Protein AF-A0A0F9LZ86-F1 (afdb_monomer)

Organism: NCBI:txid412755

pLDDT: mean 78.1, std 10.47, range [51.75, 89.38]

Structure (mmCIF, N/CA/C/O backbone):
data_AF-A0A0F9LZ86-F1
#
_entry.id   AF-A0A0F9LZ86-F1
#
loop_
_atom_site.group_PDB
_atom_site.id
_atom_site.type_symbol
_atom_site.label_atom_id
_atom_site.label_alt_id
_atom_site.label_comp_id
_atom_site.label_asym_id
_atom_site.label_entity_id
_atom_site.label_seq_id
_atom_site.pdbx_PDB_ins_code
_atom_site.Cartn_x
_atom_site.Cartn_y
_atom_site.Cartn_z
_atom_site.occupancy
_atom_site.B_iso_or_equiv
_atom_site.auth_seq_id
_atom_site.auth_comp_id
_atom_site.auth_asym_id
_atom_site.auth_atom_id
_atom_site.pdbx_PDB_model_num
ATOM 1 N N . MET A 1 1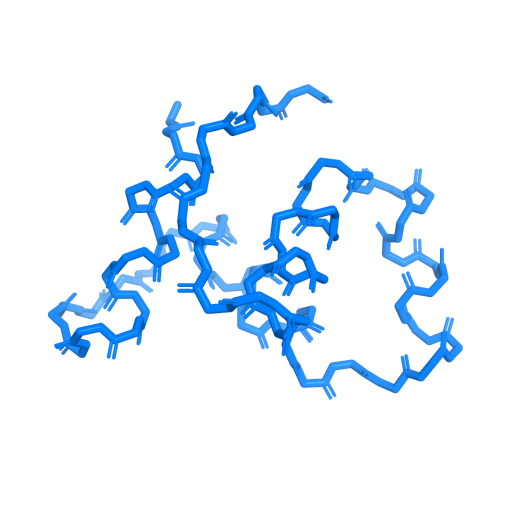 ? 4.736 -11.449 9.818 1.00 54.66 1 MET A N 1
ATOM 2 C CA . MET A 1 1 ? 3.693 -10.420 10.055 1.00 54.66 1 MET A CA 1
ATOM 3 C C . MET A 1 1 ? 2.889 -10.335 8.764 1.00 54.66 1 MET A C 1
ATOM 5 O O . MET A 1 1 ? 3.532 -10.367 7.728 1.00 54.66 1 MET A O 1
ATOM 9 N N . SER A 1 2 ? 1.550 -10.352 8.780 1.00 69.94 2 SER A N 1
ATOM 10 C CA . SER A 1 2 ? 0.769 -10.349 7.526 1.00 69.94 2 SER A CA 1
ATOM 11 C C . SER A 1 2 ? 0.455 -8.921 7.079 1.00 69.94 2 SER A C 1
ATOM 13 O O . SER A 1 2 ? -0.165 -8.166 7.827 1.00 69.94 2 SER A O 1
ATOM 15 N N . ILE A 1 3 ? 0.811 -8.600 5.829 1.00 69.56 3 ILE A N 1
ATOM 16 C CA . ILE A 1 3 ? 0.487 -7.327 5.166 1.00 69.56 3 ILE A CA 1
ATOM 17 C C . ILE A 1 3 ? -1.026 -7.065 5.173 1.00 69.56 3 ILE A C 1
ATOM 19 O O . ILE A 1 3 ? -1.444 -5.923 5.327 1.00 69.56 3 ILE A O 1
ATOM 23 N N . LYS A 1 4 ? -1.857 -8.107 5.060 1.00 72.56 4 LYS A N 1
ATOM 24 C CA . LYS A 1 4 ? -3.320 -7.980 5.075 1.00 72.56 4 LYS A CA 1
ATOM 25 C C . LYS A 1 4 ? -3.839 -7.475 6.413 1.00 72.56 4 LYS A C 1
ATOM 27 O O . LYS A 1 4 ? -4.716 -6.622 6.438 1.00 72.56 4 LYS A O 1
ATOM 32 N N . PHE A 1 5 ? -3.303 -8.010 7.509 1.00 71.50 5 PHE A N 1
ATOM 33 C CA . PHE A 1 5 ? -3.706 -7.619 8.858 1.00 71.50 5 PHE A CA 1
ATOM 34 C C . PHE A 1 5 ? -3.319 -6.165 9.142 1.00 71.50 5 PHE A C 1
ATOM 36 O O . PHE A 1 5 ? -4.117 -5.409 9.687 1.00 71.50 5 PHE A O 1
ATOM 43 N N . ASP A 1 6 ? -2.129 -5.757 8.698 1.00 67.50 6 ASP A N 1
ATOM 44 C CA . ASP A 1 6 ? -1.676 -4.370 8.797 1.00 67.50 6 ASP A CA 1
ATOM 45 C C . ASP A 1 6 ? -2.539 -3.429 7.924 1.00 67.50 6 ASP A C 1
ATOM 47 O O . ASP A 1 6 ? -2.919 -2.347 8.372 1.00 67.50 6 ASP A O 1
ATOM 51 N N . LEU A 1 7 ? -2.922 -3.839 6.704 1.00 70.94 7 LEU A N 1
ATOM 52 C CA . LEU A 1 7 ? -3.774 -3.038 5.810 1.00 70.94 7 LEU A CA 1
ATOM 53 C C . LEU A 1 7 ? -5.218 -2.909 6.326 1.00 70.94 7 LEU A C 1
ATOM 55 O O . LEU A 1 7 ? -5.776 -1.814 6.298 1.00 70.94 7 LEU A O 1
ATOM 59 N N . ASP A 1 8 ? -5.802 -3.995 6.838 1.00 75.75 8 ASP A N 1
ATOM 60 C CA . ASP A 1 8 ? -7.141 -4.006 7.442 1.00 75.75 8 ASP A CA 1
ATOM 61 C C . ASP A 1 8 ? -7.233 -3.015 8.611 1.00 75.75 8 ASP A C 1
ATOM 63 O O . ASP A 1 8 ? -8.157 -2.206 8.686 1.00 75.75 8 ASP A O 1
ATOM 67 N N . GLN A 1 9 ? -6.212 -2.985 9.468 1.00 72.44 9 GLN A N 1
ATOM 68 C CA . GLN A 1 9 ? -6.158 -2.047 10.589 1.00 72.44 9 GLN A CA 1
ATOM 69 C C . GLN A 1 9 ? -6.005 -0.586 10.157 1.00 72.44 9 GLN A C 1
ATOM 71 O O . GLN A 1 9 ? -6.595 0.303 10.775 1.00 72.44 9 GLN A O 1
ATOM 76 N N . ILE A 1 10 ? -5.250 -0.317 9.083 1.00 71.12 10 ILE A N 1
ATOM 77 C CA . ILE A 1 10 ? -5.143 1.033 8.505 1.00 71.12 10 ILE A CA 1
ATOM 78 C C . ILE A 1 10 ? -6.512 1.520 8.023 1.00 71.12 10 ILE A C 1
ATOM 80 O O . ILE A 1 10 ? -6.859 2.679 8.258 1.00 71.12 10 ILE A O 1
ATOM 84 N N . VAL A 1 11 ? -7.270 0.651 7.353 1.00 73.62 11 VAL A N 1
ATOM 85 C CA . VAL A 1 11 ? -8.573 0.975 6.757 1.00 73.62 11 VAL A CA 1
ATOM 86 C C . VAL A 1 11 ? -9.650 1.134 7.828 1.00 73.62 11 VAL A C 1
ATOM 88 O O . VAL A 1 11 ? -10.401 2.107 7.802 1.00 73.62 11 VAL A O 1
ATOM 91 N N . ASN A 1 12 ? -9.689 0.226 8.802 1.00 76.19 12 ASN A N 1
ATOM 92 C CA . ASN A 1 12 ? -10.709 0.202 9.852 1.00 76.19 12 ASN A CA 1
ATOM 93 C C . ASN A 1 12 ? -10.417 1.177 11.008 1.00 76.19 12 ASN A C 1
ATOM 95 O O . ASN A 1 12 ? -11.202 1.277 11.950 1.00 76.19 12 ASN A O 1
ATOM 99 N N . GLY A 1 13 ? -9.295 1.906 10.955 1.00 63.50 13 GLY A N 1
ATOM 100 C CA . GLY A 1 13 ? -8.920 2.913 11.950 1.00 63.50 13 GLY A CA 1
ATOM 101 C C . GLY A 1 13 ? -8.629 2.340 13.339 1.00 63.50 13 GLY A C 1
ATOM 102 O O . GLY A 1 13 ? -8.519 3.104 14.303 1.00 63.50 13 GLY A O 1
ATOM 103 N N . SER A 1 14 ? -8.508 1.014 13.461 1.00 60.12 14 SER A N 1
ATOM 104 C CA . SER A 1 14 ? -8.182 0.371 14.722 1.00 60.12 14 SER A CA 1
ATOM 105 C C . SER A 1 14 ? -6.671 0.398 14.927 1.00 60.12 14 SER A C 1
ATOM 107 O O . SER A 1 14 ? -5.915 -0.304 14.265 1.00 60.12 14 SER A O 1
ATOM 109 N N . ASP A 1 15 ? -6.283 1.187 15.918 1.00 55.22 15 ASP A N 1
ATOM 110 C CA . ASP A 1 15 ? -5.018 1.146 16.638 1.00 55.22 15 ASP A CA 1
ATOM 111 C C . ASP A 1 15 ? -3.828 1.980 16.125 1.00 55.22 15 ASP A C 1
ATOM 113 O O . ASP A 1 15 ? -3.542 2.151 14.935 1.00 55.22 15 ASP A O 1
ATOM 117 N N . LYS A 1 16 ? -3.113 2.532 17.112 1.00 56.41 16 LYS A N 1
ATOM 118 C CA . LYS A 1 16 ? -1.902 3.356 16.996 1.00 56.41 16 LYS A CA 1
ATOM 119 C C . LYS A 1 16 ? -0.718 2.481 16.585 1.00 56.41 16 LYS A C 1
ATOM 121 O O . LYS A 1 16 ? 0.235 2.311 17.341 1.00 56.41 16 LYS A O 1
ATOM 126 N N . GLN A 1 17 ? -0.756 1.894 15.398 1.00 58.41 17 GLN A N 1
ATOM 127 C CA . GLN A 1 17 ? 0.338 1.032 14.978 1.00 58.41 17 GLN A CA 1
ATOM 128 C C . GLN A 1 17 ? 1.588 1.837 14.592 1.00 58.41 17 GLN A C 1
ATOM 130 O O . GLN A 1 17 ? 1.612 2.564 13.595 1.00 58.41 17 GLN A O 1
ATOM 135 N N . THR A 1 18 ? 2.636 1.668 15.400 1.00 62.03 18 THR A N 1
ATOM 136 C CA . THR A 1 18 ? 4.015 2.140 15.200 1.00 62.03 18 THR A CA 1
ATOM 137 C C . THR A 1 18 ? 4.885 1.148 14.419 1.00 62.03 18 THR A C 1
ATOM 139 O O . THR A 1 18 ? 6.055 1.449 14.185 1.00 62.03 18 THR A O 1
ATOM 142 N N . ASN A 1 19 ? 4.357 -0.011 13.996 1.00 73.69 19 ASN A N 1
ATOM 143 C CA . ASN A 1 19 ? 5.150 -1.019 13.286 1.00 73.69 19 ASN A CA 1
ATOM 144 C C . ASN A 1 19 ? 5.590 -0.515 11.887 1.00 73.69 19 ASN A C 1
ATOM 146 O O . ASN A 1 19 ? 4.939 0.335 11.271 1.00 73.69 19 ASN A O 1
ATOM 150 N N . PHE A 1 20 ? 6.743 -1.000 11.415 1.00 79.00 20 PHE A N 1
ATOM 151 C CA . PHE A 1 20 ? 7.356 -0.534 10.166 1.00 79.00 20 PHE A CA 1
ATOM 152 C C . PHE A 1 20 ? 6.459 -0.795 8.949 1.00 79.00 20 PHE A C 1
ATOM 154 O O . PHE A 1 20 ? 6.283 0.097 8.122 1.00 79.00 20 PHE A O 1
ATOM 161 N N . THR A 1 21 ? 5.848 -1.979 8.869 1.00 78.62 21 THR A N 1
ATOM 162 C CA . THR A 1 21 ? 4.992 -2.391 7.750 1.00 78.62 21 THR A CA 1
ATOM 163 C C . THR A 1 21 ? 3.787 -1.466 7.591 1.00 78.62 21 THR A C 1
ATOM 165 O O . THR A 1 21 ? 3.530 -0.975 6.499 1.00 78.62 21 THR A O 1
ATOM 168 N N . THR A 1 22 ? 3.101 -1.114 8.674 1.00 79.25 22 THR A N 1
ATOM 169 C CA . THR A 1 22 ? 1.949 -0.204 8.665 1.00 79.25 22 THR A CA 1
ATOM 170 C C . THR A 1 22 ? 2.344 1.214 8.261 1.00 79.25 22 THR A C 1
ATOM 172 O O . THR A 1 22 ? 1.629 1.868 7.497 1.00 79.25 22 THR A O 1
ATOM 175 N N . GLN A 1 23 ? 3.504 1.706 8.709 1.00 82.88 23 GLN A N 1
ATOM 176 C CA . GLN A 1 23 ? 4.020 3.000 8.247 1.00 82.88 23 GLN A CA 1
ATOM 177 C C . GLN A 1 23 ? 4.404 2.968 6.761 1.00 82.88 23 GLN A C 1
ATOM 179 O O . GLN A 1 23 ? 4.094 3.913 6.033 1.00 82.88 23 GLN A O 1
ATOM 184 N N . LEU A 1 24 ? 5.011 1.873 6.296 1.00 85.19 24 L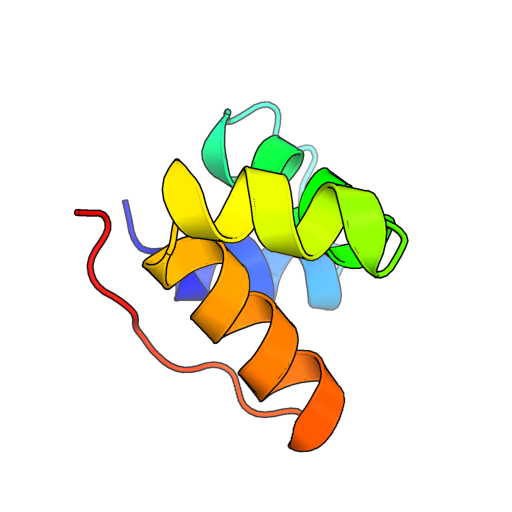EU A N 1
ATOM 185 C CA . LEU A 1 24 ? 5.354 1.653 4.893 1.00 85.19 24 LEU A CA 1
ATOM 186 C C . LEU A 1 24 ? 4.098 1.604 4.012 1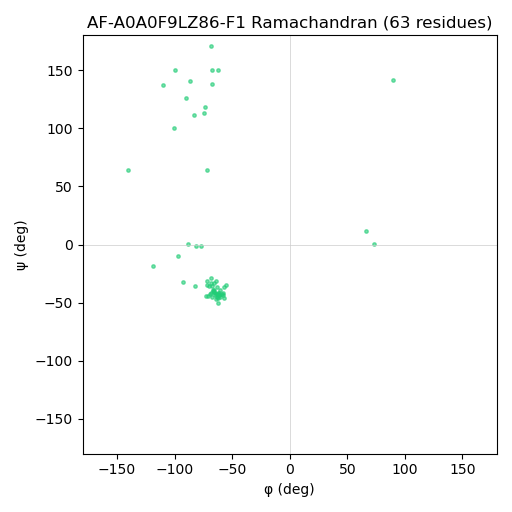.00 85.19 24 LEU A C 1
ATOM 188 O O . LEU A 1 24 ? 4.046 2.276 2.986 1.00 85.19 24 LEU A O 1
ATOM 192 N N . LEU A 1 25 ? 3.054 0.887 4.426 1.00 85.19 25 LEU A N 1
ATOM 193 C CA . LEU A 1 25 ? 1.786 0.814 3.696 1.00 85.19 25 LEU A CA 1
ATOM 194 C C . LEU A 1 25 ? 1.110 2.192 3.617 1.00 85.19 25 LEU A C 1
ATOM 196 O O . LEU A 1 25 ? 0.698 2.609 2.535 1.00 85.19 25 LEU A O 1
ATOM 200 N N . LYS A 1 26 ? 1.097 2.965 4.713 1.00 83.75 26 LYS A N 1
ATOM 201 C CA . LYS A 1 26 ? 0.624 4.366 4.709 1.00 83.75 26 LYS A CA 1
ATOM 202 C C . LYS A 1 26 ? 1.437 5.256 3.765 1.00 83.75 26 LYS A C 1
ATOM 204 O O . LYS A 1 26 ? 0.861 6.116 3.098 1.00 83.75 26 LYS A O 1
ATOM 209 N N . LEU A 1 27 ? 2.757 5.065 3.704 1.00 86.69 27 LEU A N 1
ATOM 210 C CA . LEU A 1 27 ? 3.632 5.785 2.779 1.00 86.69 27 LEU A CA 1
ATOM 211 C C . LEU A 1 27 ? 3.291 5.435 1.324 1.00 86.69 27 LEU A C 1
ATOM 213 O O . LEU A 1 27 ? 3.108 6.339 0.516 1.00 86.69 27 LEU A O 1
ATOM 217 N N . ILE A 1 28 ? 3.127 4.149 1.006 1.00 87.38 28 ILE A N 1
ATOM 218 C CA . ILE A 1 28 ? 2.767 3.661 -0.336 1.00 87.38 28 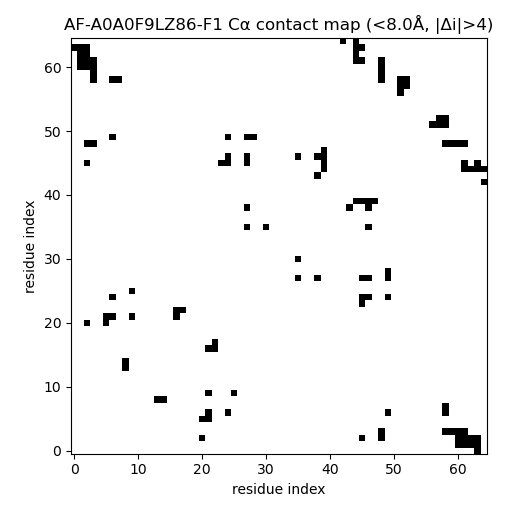ILE A CA 1
ATOM 219 C C . ILE A 1 28 ? 1.375 4.153 -0.766 1.00 87.38 28 ILE A C 1
ATOM 221 O O . ILE A 1 28 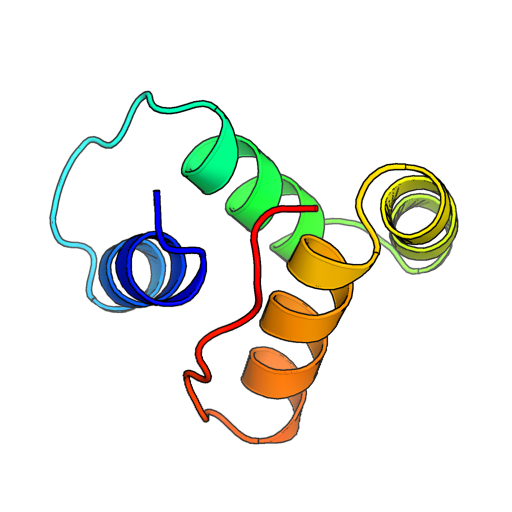? 1.173 4.471 -1.940 1.00 87.38 28 ILE A O 1
ATOM 225 N N . MET A 1 29 ? 0.415 4.247 0.161 1.00 85.38 29 MET A N 1
ATOM 226 C CA . MET A 1 29 ? -0.919 4.803 -0.112 1.00 85.38 29 MET A CA 1
ATOM 227 C C . MET A 1 29 ? -0.873 6.287 -0.494 1.00 85.38 29 MET A C 1
ATOM 229 O O . MET A 1 29 ? -1.720 6.735 -1.263 1.00 85.38 29 MET A O 1
ATOM 233 N N . LYS A 1 30 ? 0.099 7.043 0.034 1.00 88.12 30 LYS A N 1
ATOM 234 C CA . LYS A 1 30 ? 0.282 8.482 -0.228 1.00 88.12 30 LYS A CA 1
ATOM 235 C C . LYS A 1 30 ? 1.320 8.793 -1.309 1.00 88.12 30 LYS A C 1
ATOM 237 O O . LYS A 1 30 ? 1.450 9.953 -1.693 1.00 88.12 30 LYS A O 1
ATOM 242 N N . ALA A 1 31 ? 2.085 7.801 -1.756 1.00 88.88 31 ALA A N 1
ATOM 243 C CA . ALA A 1 31 ? 3.142 7.987 -2.737 1.00 88.88 31 ALA A CA 1
ATOM 244 C C . ALA A 1 31 ? 2.564 8.362 -4.111 1.00 88.88 31 ALA A C 1
ATOM 246 O O . ALA A 1 31 ? 1.583 7.775 -4.566 1.00 88.88 31 ALA A O 1
ATOM 247 N N . ASP A 1 32 ? 3.211 9.312 -4.789 1.00 85.69 32 ASP A N 1
ATOM 248 C CA . ASP A 1 32 ? 2.952 9.590 -6.202 1.00 85.69 32 ASP A CA 1
ATOM 249 C C . ASP A 1 32 ? 3.434 8.434 -7.103 1.00 85.69 32 ASP A C 1
ATOM 251 O O . ASP A 1 32 ? 4.119 7.509 -6.658 1.00 85.69 32 ASP A O 1
ATOM 255 N N . GLY A 1 33 ? 3.084 8.479 -8.393 1.00 81.38 33 GLY A N 1
ATOM 256 C CA . GLY A 1 33 ? 3.426 7.411 -9.338 1.00 81.38 33 GLY A CA 1
ATOM 257 C C . GLY A 1 33 ? 4.930 7.123 -9.428 1.00 81.38 33 GLY A C 1
ATOM 258 O O . GLY A 1 33 ? 5.330 5.964 -9.508 1.00 81.38 33 GLY A O 1
ATOM 259 N N . LEU A 1 34 ? 5.779 8.152 -9.344 1.00 87.31 34 LEU A N 1
ATOM 260 C CA . LEU A 1 34 ? 7.234 8.002 -9.436 1.00 87.31 34 LEU A CA 1
ATOM 261 C C . LEU A 1 34 ? 7.812 7.316 -8.189 1.00 87.31 34 LEU A C 1
ATOM 263 O O . LEU A 1 34 ? 8.640 6.407 -8.291 1.00 87.31 34 LEU A O 1
ATOM 267 N N . ASN A 1 35 ? 7.367 7.729 -7.005 1.00 85.69 35 ASN A N 1
ATOM 268 C CA . ASN A 1 35 ? 7.794 7.148 -5.739 1.00 85.69 35 ASN A CA 1
ATOM 269 C C . ASN A 1 35 ? 7.205 5.751 -5.532 1.00 85.69 35 ASN A C 1
ATOM 271 O O . ASN A 1 35 ? 7.888 4.887 -4.986 1.00 85.69 35 ASN A O 1
ATOM 275 N N . ARG A 1 36 ? 6.001 5.479 -6.046 1.00 87.00 36 ARG A N 1
ATOM 276 C CA . ARG A 1 36 ? 5.420 4.132 -6.059 1.00 87.00 36 ARG A CA 1
ATOM 277 C C . ARG A 1 36 ? 6.270 3.155 -6.871 1.00 87.00 36 ARG A C 1
ATOM 279 O O . ARG A 1 36 ? 6.495 2.047 -6.398 1.00 87.00 36 ARG A O 1
ATOM 286 N N . VAL A 1 37 ? 6.802 3.557 -8.030 1.00 88.25 37 VAL A N 1
ATOM 287 C CA . VAL A 1 37 ? 7.711 2.705 -8.825 1.00 88.25 37 VAL A CA 1
ATOM 288 C C . VAL A 1 37 ? 8.989 2.378 -8.048 1.00 88.25 37 VAL A C 1
ATOM 290 O O . VAL A 1 37 ? 9.407 1.224 -8.019 1.00 88.25 37 VAL A O 1
ATOM 293 N N . LYS A 1 38 ? 9.584 3.360 -7.360 1.00 89.38 38 LYS A N 1
ATOM 294 C CA . LYS A 1 38 ? 10.767 3.131 -6.509 1.00 89.38 38 LYS A CA 1
ATOM 295 C C . LYS A 1 38 ? 10.457 2.209 -5.327 1.00 89.38 38 LYS A C 1
ATOM 297 O O . LYS A 1 38 ? 11.231 1.306 -5.031 1.00 89.38 38 LYS A O 1
ATOM 302 N N . LEU A 1 39 ? 9.313 2.408 -4.673 1.00 88.44 39 LEU A N 1
ATOM 303 C CA . LEU A 1 39 ? 8.863 1.556 -3.571 1.00 88.44 39 LEU A CA 1
ATOM 304 C C . LEU A 1 39 ? 8.557 0.133 -4.045 1.00 88.44 39 LEU A C 1
ATOM 306 O O . LEU A 1 39 ? 8.829 -0.801 -3.305 1.00 88.44 39 LEU A O 1
ATOM 310 N N . ALA A 1 40 ? 8.074 -0.053 -5.274 1.00 89.00 40 ALA A N 1
ATOM 311 C CA . ALA A 1 40 ? 7.816 -1.376 -5.840 1.00 89.00 40 ALA A CA 1
ATOM 312 C C . ALA A 1 40 ? 9.107 -2.169 -6.095 1.00 89.00 40 ALA A C 1
ATOM 314 O O . ALA A 1 40 ? 9.088 -3.392 -6.029 1.00 89.00 40 ALA A O 1
ATOM 315 N N . GLN A 1 41 ? 10.229 -1.488 -6.354 1.00 89.00 41 GLN A N 1
ATOM 316 C CA . GLN A 1 41 ? 11.534 -2.143 -6.502 1.00 89.00 41 GLN A CA 1
ATOM 317 C C . GLN A 1 41 ? 12.063 -2.689 -5.170 1.00 89.00 41 GLN A C 1
ATOM 319 O O . GLN A 1 41 ? 12.714 -3.727 -5.158 1.00 89.00 41 GLN A O 1
ATOM 324 N N . ALA A 1 42 ? 11.798 -1.988 -4.064 1.00 86.88 42 ALA A N 1
ATOM 325 C CA . ALA A 1 42 ? 12.274 -2.370 -2.734 1.00 86.88 42 ALA A CA 1
ATOM 326 C C . ALA A 1 42 ? 11.274 -3.243 -1.954 1.00 86.88 42 ALA A C 1
ATOM 328 O O . ALA A 1 42 ? 11.685 -4.079 -1.159 1.00 86.88 42 ALA A O 1
ATOM 329 N N . PHE A 1 43 ? 9.971 -3.040 -2.167 1.00 87.75 43 PHE A N 1
ATOM 330 C CA . PHE A 1 43 ? 8.875 -3.674 -1.430 1.00 87.75 43 PHE A CA 1
ATOM 331 C C . PHE A 1 43 ? 7.716 -4.042 -2.378 1.00 87.75 43 PHE A C 1
ATOM 333 O O . PHE A 1 43 ? 6.613 -3.488 -2.267 1.00 87.75 43 PHE A O 1
ATOM 340 N N . PRO A 1 44 ? 7.936 -4.963 -3.333 1.00 88.00 44 PRO A N 1
ATOM 341 C CA . PRO A 1 44 ? 6.969 -5.276 -4.387 1.00 88.00 44 PRO A CA 1
ATOM 342 C C . PRO A 1 44 ? 5.618 -5.747 -3.836 1.00 88.00 44 PRO A C 1
ATOM 344 O O . PRO A 1 44 ? 4.574 -5.275 -4.284 1.00 88.00 44 PRO A O 1
ATOM 347 N N . ASN A 1 45 ? 5.620 -6.602 -2.810 1.00 86.75 45 ASN A N 1
ATOM 348 C CA . ASN A 1 45 ? 4.392 -7.169 -2.246 1.00 86.75 45 ASN A CA 1
ATOM 349 C C . ASN A 1 45 ? 3.567 -6.149 -1.456 1.00 86.75 45 ASN A C 1
ATOM 351 O O . ASN A 1 45 ? 2.338 -6.170 -1.512 1.00 86.75 45 ASN A O 1
ATOM 355 N N . ALA A 1 46 ? 4.224 -5.217 -0.759 1.00 85.50 46 ALA A N 1
ATOM 356 C CA . ALA A 1 46 ? 3.537 -4.135 -0.057 1.00 85.50 46 ALA A CA 1
ATOM 357 C C . ALA A 1 46 ? 2.867 -3.173 -1.051 1.00 85.50 46 ALA A C 1
ATOM 359 O O . ALA A 1 46 ? 1.738 -2.732 -0.829 1.00 85.50 46 ALA A O 1
ATOM 360 N N . VAL A 1 47 ? 3.532 -2.886 -2.177 1.00 88.31 47 VAL A N 1
ATOM 361 C CA . VAL A 1 47 ? 2.934 -2.085 -3.252 1.00 88.31 47 VAL A CA 1
ATOM 362 C C . VAL A 1 47 ? 1.783 -2.827 -3.917 1.00 88.31 47 VAL A C 1
ATOM 364 O O . VAL A 1 47 ? 0.720 -2.234 -4.081 1.00 88.31 47 VAL A O 1
ATOM 367 N N . ALA A 1 48 ? 1.946 -4.111 -4.235 1.00 87.50 48 ALA A N 1
ATOM 368 C CA . ALA A 1 48 ? 0.886 -4.930 -4.818 1.00 87.50 48 ALA A CA 1
ATOM 369 C C . ALA A 1 48 ? -0.360 -4.988 -3.921 1.00 87.50 48 ALA A C 1
ATOM 371 O O . ALA A 1 48 ? -1.473 -4.836 -4.421 1.00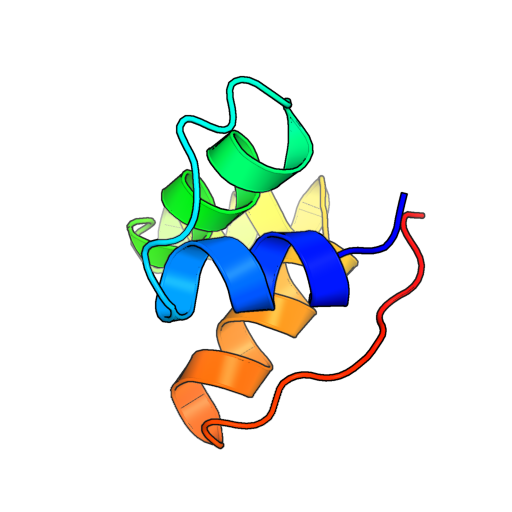 87.50 48 ALA A O 1
ATOM 372 N N . ALA A 1 49 ? -0.183 -5.120 -2.604 1.00 86.19 49 ALA A N 1
ATOM 373 C CA . ALA A 1 49 ? -1.285 -5.108 -1.647 1.00 86.19 49 ALA A CA 1
ATOM 374 C C . ALA A 1 49 ? -2.054 -3.779 -1.651 1.00 86.19 49 ALA A C 1
ATOM 376 O O . ALA A 1 49 ? -3.282 -3.775 -1.707 1.00 86.19 49 ALA A O 1
ATOM 377 N N . VAL A 1 50 ? -1.341 -2.648 -1.638 1.00 85.94 50 VAL A N 1
ATOM 378 C CA . VAL A 1 50 ? -1.972 -1.320 -1.670 1.00 85.94 50 VAL A CA 1
ATOM 379 C C . VAL A 1 50 ? -2.649 -1.049 -3.014 1.00 85.94 50 VAL A C 1
ATOM 381 O O . VAL A 1 50 ? -3.746 -0.498 -3.033 1.00 85.94 50 VAL A O 1
ATOM 384 N N . VAL A 1 51 ? -2.013 -1.415 -4.130 1.00 87.00 51 VAL A N 1
ATOM 385 C CA . VAL A 1 51 ? -2.575 -1.247 -5.481 1.00 87.00 51 VAL A CA 1
ATOM 386 C C . VAL A 1 51 ? -3.850 -2.070 -5.623 1.00 87.00 51 VAL A C 1
ATOM 388 O O . VAL A 1 51 ? -4.882 -1.512 -5.981 1.00 87.00 51 VAL A O 1
ATOM 391 N N . LEU A 1 52 ? -3.808 -3.355 -5.256 1.00 86.94 52 LEU A N 1
ATOM 392 C CA . LEU A 1 52 ? -4.979 -4.227 -5.304 1.00 86.94 52 LEU A CA 1
ATOM 393 C C . LEU A 1 52 ? -6.126 -3.648 -4.473 1.00 86.94 52 LEU A C 1
ATOM 395 O O . LEU A 1 52 ? -7.255 -3.572 -4.955 1.00 86.94 52 LEU A O 1
ATOM 399 N N . PHE A 1 53 ? -5.837 -3.197 -3.251 1.00 85.25 53 PHE A N 1
ATOM 400 C CA . PHE A 1 53 ? -6.841 -2.585 -2.390 1.00 85.25 53 PHE A CA 1
ATOM 401 C C . PHE A 1 53 ? -7.430 -1.301 -2.998 1.00 85.25 53 PHE A C 1
ATOM 403 O O . PHE A 1 53 ? -8.639 -1.104 -2.950 1.00 85.25 53 PHE A O 1
ATOM 410 N N . GLN A 1 54 ? -6.613 -0.439 -3.607 1.00 83.00 54 GLN A N 1
ATOM 411 C CA . GLN A 1 54 ? -7.101 0.786 -4.253 1.00 83.00 54 GLN A CA 1
ATOM 412 C C . GLN A 1 54 ? -7.942 0.515 -5.507 1.00 83.00 54 GLN A C 1
ATOM 414 O O . GLN A 1 54 ? -8.862 1.279 -5.789 1.00 83.00 54 GLN A O 1
ATOM 419 N N . GLU A 1 55 ? -7.629 -0.541 -6.258 1.00 86.12 55 GLU A N 1
ATOM 420 C CA . GLU A 1 55 ? -8.330 -0.891 -7.498 1.00 86.12 55 GLU A CA 1
ATOM 421 C C . GLU A 1 55 ? -9.623 -1.677 -7.251 1.00 86.12 55 GLU A C 1
ATOM 423 O O . GLU A 1 55 ? -10.599 -1.499 -7.976 1.00 86.12 55 GLU A O 1
ATOM 428 N N . THR A 1 56 ? -9.643 -2.545 -6.236 1.00 84.19 56 THR A N 1
ATOM 429 C CA . THR A 1 56 ? -10.729 -3.523 -6.026 1.00 84.19 56 THR A CA 1
ATOM 430 C C . THR A 1 56 ? -11.471 -3.359 -4.701 1.00 84.19 56 THR A C 1
ATOM 432 O O . THR A 1 56 ? -12.574 -3.877 -4.552 1.00 84.19 56 THR A O 1
ATOM 435 N N . GLY A 1 57 ? -10.879 -2.667 -3.724 1.00 80.19 57 GLY A N 1
ATOM 436 C CA . GLY A 1 57 ? -11.350 -2.651 -2.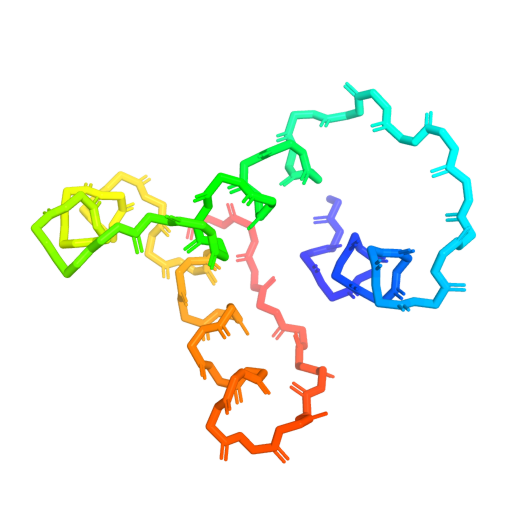338 1.00 80.19 57 GLY A CA 1
ATOM 437 C C . GLY A 1 57 ? -11.075 -3.948 -1.566 1.00 80.19 57 GLY A C 1
ATOM 438 O O . GLY A 1 57 ? -11.434 -4.035 -0.393 1.00 80.19 57 GLY A O 1
ATOM 439 N N . GLU A 1 58 ? -10.441 -4.957 -2.179 1.00 78.38 58 GLU A N 1
ATOM 440 C CA . GLU A 1 58 ? -10.173 -6.245 -1.535 1.00 78.38 58 GLU A CA 1
ATOM 441 C C . GLU A 1 58 ? -8.867 -6.254 -0.731 1.00 78.38 58 GLU A C 1
ATOM 443 O O . GLU A 1 58 ? -7.819 -5.767 -1.160 1.00 78.38 58 GLU A O 1
ATOM 448 N N . LEU A 1 59 ? 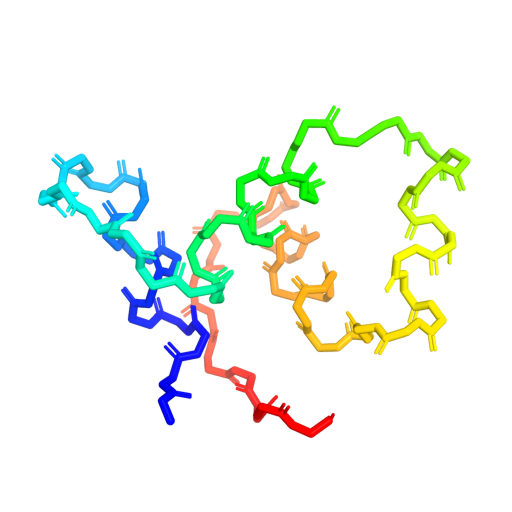-8.920 -6.909 0.430 1.00 75.44 59 LEU A N 1
ATOM 449 C CA . LEU A 1 59 ? -7.777 -7.168 1.302 1.00 75.44 59 LEU A CA 1
ATOM 450 C C . LEU A 1 59 ? -7.286 -8.610 1.101 1.00 75.44 59 LEU A C 1
ATOM 452 O O . LEU A 1 59 ? -7.853 -9.556 1.658 1.00 75.44 59 LEU A O 1
ATOM 456 N N . ARG A 1 60 ? -6.218 -8.798 0.317 1.00 74.44 60 ARG A N 1
ATOM 457 C CA . ARG A 1 60 ? -5.563 -10.109 0.139 1.00 74.44 60 ARG A CA 1
ATOM 458 C C . ARG A 1 60 ? -4.315 -10.266 0.995 1.00 74.44 60 ARG A C 1
ATOM 460 O O . ARG A 1 60 ? -3.605 -9.304 1.269 1.00 74.44 60 ARG A O 1
ATOM 467 N N . ASP A 1 61 ? -4.043 -11.514 1.374 1.00 69.75 61 ASP A N 1
ATOM 468 C CA . ASP A 1 61 ? -2.778 -11.900 1.993 1.00 69.75 61 ASP A CA 1
ATOM 469 C C . ASP A 1 61 ? -1.681 -11.911 0.933 1.00 69.75 61 ASP A C 1
ATOM 471 O O . ASP A 1 61 ? -1.732 -12.681 -0.026 1.00 69.75 61 ASP A O 1
ATOM 475 N N . PHE A 1 62 ? -0.686 -11.052 1.135 1.00 67.44 62 PHE A N 1
ATOM 476 C CA . PHE A 1 62 ? 0.565 -11.075 0.397 1.00 67.44 62 PHE A CA 1
ATOM 477 C C . PHE A 1 62 ? 1.690 -11.519 1.341 1.00 67.44 62 PHE A C 1
ATOM 479 O O . PHE A 1 62 ? 1.725 -11.068 2.493 1.00 67.44 62 PHE A O 1
ATOM 486 N N . PRO A 1 63 ? 2.600 -12.401 0.890 1.00 69.06 63 PRO A N 1
ATOM 487 C CA . PRO A 1 63 ? 3.781 -12.758 1.665 1.00 69.06 63 PRO A CA 1
ATOM 488 C C . PRO A 1 63 ? 4.680 -11.531 1.889 1.00 69.06 63 PRO A C 1
ATOM 490 O O . PRO A 1 63 ? 4.707 -10.605 1.083 1.00 69.06 63 PRO A O 1
ATOM 493 N N . THR A 1 64 ? 5.404 -11.508 3.008 1.00 57.94 64 THR A N 1
ATOM 494 C CA . THR A 1 64 ? 6.252 -10.371 3.422 1.00 57.94 64 THR A CA 1
ATOM 495 C C . THR A 1 64 ? 7.591 -10.237 2.683 1.00 57.94 64 THR A C 1
ATOM 497 O O . THR A 1 64 ? 8.310 -9.291 2.993 1.00 57.94 64 THR A O 1
ATOM 500 N N . ASP A 1 65 ? 7.915 -11.144 1.752 1.00 51.75 65 ASP A N 1
ATOM 501 C CA . AS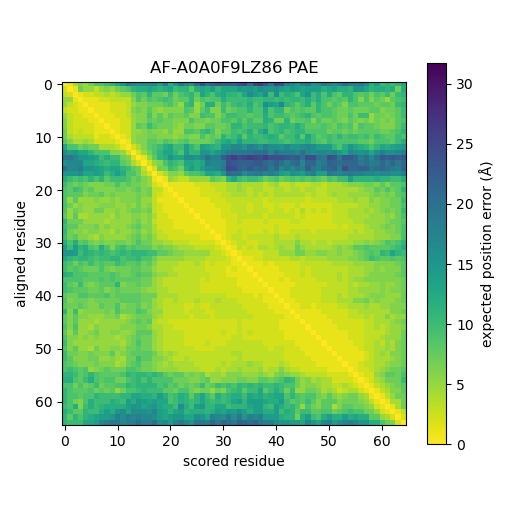P A 1 65 ? 9.212 -11.209 1.044 1.00 51.75 65 ASP A CA 1
ATOM 502 C C . ASP A 1 65 ? 9.293 -10.343 -0.222 1.00 51.75 65 ASP A C 1
ATOM 504 O O . ASP A 1 65 ? 8.433 -10.508 -1.116 1.00 51.75 65 ASP A O 1
#

Foldseek 3Di:
DWLLVLVVCVVVVPDDDPDPSNVLLVCLLPDDPVVLVVSCVVFVQSSVQSVCCVVPVDRDTTDRD

Mean predicted aligned error: 6.86 Å

Solvent-accessible surface area (backbone atoms only — not comparable to full-atom values): 3884 Å² total; per-residue (Å²): 124,57,55,30,62,44,48,51,31,66,73,71,68,57,73,92,71,83,51,68,67,46,50,49,47,55,46,57,73,69,41,52,76,70,55,38,55,57,44,35,74,80,38,47,39,60,42,51,47,51,51,46,28,74,76,68,72,49,84,56,84,42,69,85,113

Secondary structure (DSSP, 8-state):
--HHHHHHHHHHT------HHHHHHHHHHH--HHHHHHHHHH-HHHHHHHHHHHHH---------

Radius of gyration: 10.83 Å; Cα contacts (8 Å, |Δi|>4): 65; chains: 1; bounding box: 24×22×26 Å

Sequence (65 aa):
MSIKFDLDQIVNGSDKQTNFTTQLLKLIMKADGLNRVKLAQAFPNAVAAVVLFQETGELRDFPTD